Protein AF-A0A9D5ZN08-F1 (afdb_monomer_lite)

Structure (mmCIF, N/CA/C/O backbone):
data_AF-A0A9D5ZN08-F1
#
_entry.id   AF-A0A9D5ZN08-F1
#
loop_
_atom_site.group_PDB
_atom_site.id
_atom_site.type_symbol
_atom_site.label_atom_id
_atom_site.label_alt_id
_atom_sit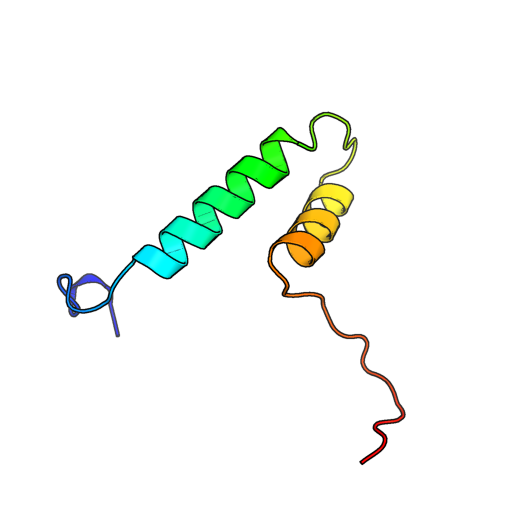e.label_comp_id
_atom_site.label_asym_id
_atom_site.label_entity_id
_atom_site.label_seq_id
_atom_site.pdbx_PDB_ins_code
_atom_site.Cartn_x
_atom_site.Cartn_y
_atom_site.Cartn_z
_atom_site.occupancy
_atom_site.B_iso_or_equiv
_atom_site.auth_seq_id
_atom_site.auth_comp_id
_atom_site.auth_asym_id
_atom_site.auth_atom_id
_atom_site.pdbx_PDB_model_num
ATOM 1 N N . MET A 1 1 ? 8.277 -18.553 -18.265 1.00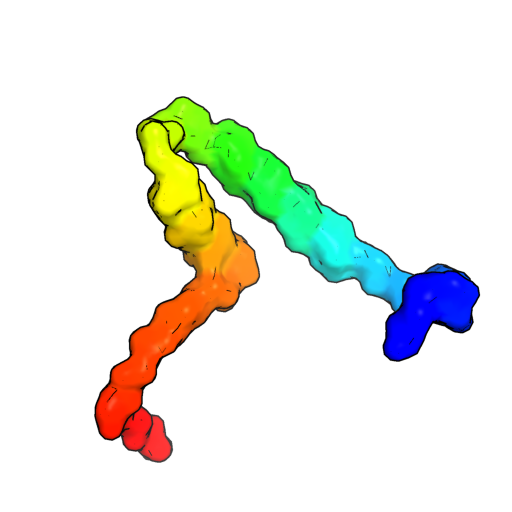 53.81 1 MET A N 1
ATOM 2 C CA . MET A 1 1 ? 9.632 -18.034 -18.559 1.00 53.81 1 MET A CA 1
ATOM 3 C C . MET A 1 1 ? 10.337 -17.831 -17.219 1.00 53.81 1 MET A C 1
ATOM 5 O O . MET A 1 1 ? 9.785 -17.121 -16.393 1.00 53.81 1 MET A O 1
ATOM 9 N N . ASN A 1 2 ? 11.458 -18.505 -16.938 1.00 54.00 2 ASN A N 1
ATOM 10 C CA . ASN A 1 2 ? 12.161 -18.363 -15.649 1.00 54.00 2 ASN A CA 1
ATOM 11 C C . ASN A 1 2 ? 12.982 -17.065 -15.619 1.00 54.00 2 ASN A C 1
ATOM 13 O O . ASN A 1 2 ? 13.592 -16.722 -16.628 1.00 54.00 2 ASN A O 1
ATOM 17 N N . TRP A 1 3 ? 13.055 -16.397 -14.461 1.00 53.19 3 TRP A N 1
ATOM 18 C CA . TRP A 1 3 ? 13.824 -15.156 -14.242 1.00 53.19 3 TRP A CA 1
ATOM 19 C C . TRP A 1 3 ? 15.287 -15.261 -14.716 1.00 53.19 3 TRP A C 1
ATOM 21 O O . TRP A 1 3 ? 15.791 -14.359 -15.372 1.00 53.19 3 TRP A O 1
ATOM 31 N N . PHE A 1 4 ? 15.923 -16.424 -14.529 1.00 63.66 4 PHE A N 1
ATOM 32 C CA . PHE A 1 4 ? 17.282 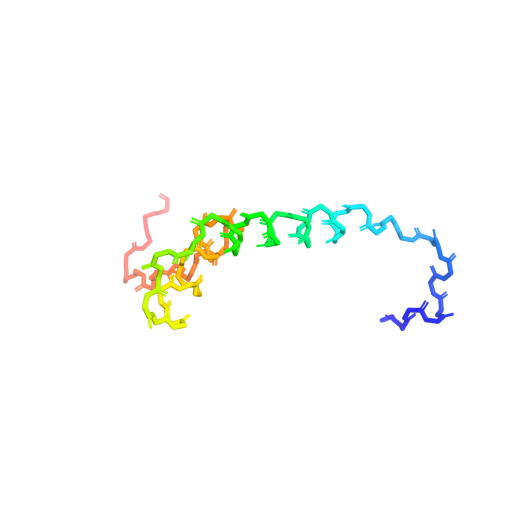-16.706 -15.016 1.00 63.66 4 PHE A CA 1
ATOM 33 C C . PHE A 1 4 ? 17.453 -16.620 -16.541 1.00 63.66 4 PHE A C 1
ATOM 35 O O . PHE A 1 4 ? 18.565 -16.407 -17.020 1.00 63.66 4 PHE A O 1
ATOM 42 N N . LYS A 1 5 ? 16.372 -16.805 -17.311 1.00 64.56 5 LYS A N 1
ATOM 43 C CA . LYS A 1 5 ? 16.388 -16.720 -18.778 1.00 64.56 5 LYS A CA 1
ATOM 44 C C . LYS A 1 5 ? 16.177 -15.297 -19.300 1.00 64.56 5 LYS A C 1
ATOM 46 O O . LYS A 1 5 ? 16.579 -15.042 -20.422 1.00 64.56 5 LYS A O 1
ATOM 51 N N . ALA A 1 6 ? 15.574 -14.406 -18.511 1.00 68.00 6 ALA A N 1
ATOM 52 C CA . ALA A 1 6 ? 15.087 -13.101 -18.964 1.00 68.00 6 ALA A CA 1
ATOM 53 C C . ALA A 1 6 ? 16.008 -11.918 -18.593 1.00 68.00 6 ALA A C 1
ATOM 55 O O . ALA A 1 6 ? 15.539 -10.791 -18.639 1.00 68.00 6 ALA A O 1
ATOM 56 N N . LYS A 1 7 ? 17.267 -12.181 -18.185 1.00 61.22 7 LYS A N 1
ATOM 57 C CA . LYS A 1 7 ? 18.353 -11.224 -17.841 1.00 61.22 7 LYS A CA 1
ATOM 58 C C . LYS A 1 7 ? 18.057 -9.750 -18.196 1.00 61.22 7 LYS A C 1
ATOM 60 O O . LYS A 1 7 ? 18.451 -9.291 -19.261 1.00 61.22 7 LYS A O 1
ATOM 65 N N . ASP A 1 8 ? 17.381 -9.027 -17.304 1.00 62.84 8 ASP A N 1
ATOM 66 C CA . ASP A 1 8 ? 17.042 -7.598 -17.443 1.00 62.84 8 ASP A CA 1
ATOM 67 C C . ASP A 1 8 ? 16.253 -7.180 -18.707 1.00 62.84 8 ASP A C 1
ATOM 69 O O . ASP A 1 8 ? 16.035 -5.991 -18.930 1.00 62.84 8 ASP A O 1
ATOM 73 N N . GLU A 1 9 ? 15.743 -8.119 -19.511 1.00 66.75 9 GLU A N 1
ATOM 74 C CA . GLU A 1 9 ? 14.888 -7.830 -20.676 1.00 66.75 9 GLU A CA 1
ATOM 75 C C . GLU A 1 9 ? 13.514 -7.281 -20.269 1.00 66.75 9 GLU A C 1
ATOM 77 O O . GLU A 1 9 ? 12.826 -6.641 -21.065 1.00 66.75 9 GLU A O 1
ATOM 82 N N . ILE A 1 10 ? 13.093 -7.537 -19.029 1.00 67.56 10 ILE A N 1
ATOM 83 C CA . ILE A 1 10 ? 11.781 -7.151 -18.514 1.00 67.56 10 ILE A CA 1
ATOM 84 C C . ILE A 1 10 ? 11.966 -6.074 -17.450 1.00 67.56 10 ILE A C 1
ATOM 86 O O . ILE A 1 10 ? 12.591 -6.302 -16.416 1.00 67.56 10 ILE A O 1
ATOM 90 N N . SER A 1 11 ? 11.360 -4.908 -17.680 1.00 71.25 11 SER A N 1
ATOM 91 C CA . SER A 1 11 ? 11.323 -3.830 -16.693 1.00 71.25 11 SER A CA 1
ATOM 92 C C . SER A 1 11 ? 10.606 -4.289 -15.419 1.00 71.25 11 SER A C 1
ATOM 94 O O . SER A 1 11 ? 9.399 -4.537 -15.414 1.00 71.25 11 SER A O 1
ATOM 96 N N . LEU A 1 12 ? 11.350 -4.367 -14.313 1.00 78.06 12 LEU A N 1
ATOM 97 C CA . LEU A 1 12 ? 10.820 -4.692 -12.984 1.00 78.06 12 LEU A CA 1
ATOM 98 C C . LEU A 1 12 ? 10.110 -3.504 -12.314 1.00 78.06 12 LEU A C 1
ATOM 100 O O . LEU A 1 12 ? 9.528 -3.668 -11.241 1.00 78.06 12 LEU A O 1
ATOM 104 N N . GLY A 1 13 ? 10.102 -2.324 -12.945 1.00 81.62 13 GLY A N 1
ATOM 105 C CA . GLY A 1 13 ? 9.589 -1.088 -12.348 1.00 81.62 13 GLY A CA 1
ATOM 106 C C . GLY A 1 13 ? 8.120 -1.172 -11.920 1.00 81.62 13 GLY A C 1
ATOM 107 O O . GLY A 1 13 ? 7.743 -0.623 -10.886 1.00 81.62 13 GLY A O 1
ATOM 108 N N . ALA A 1 14 ? 7.291 -1.925 -12.651 1.00 80.81 14 ALA A N 1
ATOM 109 C CA . ALA A 1 14 ? 5.902 -2.167 -12.257 1.00 80.81 14 ALA A CA 1
ATOM 110 C C . ALA A 1 14 ? 5.803 -2.971 -10.944 1.00 80.81 14 ALA A C 1
ATOM 112 O O . ALA A 1 14 ? 5.018 -2.623 -10.060 1.00 80.81 14 ALA A O 1
ATOM 113 N N . VAL A 1 15 ? 6.629 -4.011 -10.786 1.00 82.06 15 VAL A N 1
ATOM 114 C CA . VAL A 1 15 ? 6.664 -4.868 -9.588 1.00 82.06 15 VAL A CA 1
ATOM 115 C C . VAL A 1 15 ? 7.235 -4.104 -8.393 1.00 82.06 15 VAL A C 1
ATOM 117 O O . VAL A 1 15 ? 6.683 -4.165 -7.293 1.00 82.06 15 VAL A O 1
ATOM 120 N N . GLU A 1 16 ? 8.294 -3.321 -8.599 1.00 86.00 16 GLU A N 1
ATOM 121 C CA . GLU A 1 16 ? 8.853 -2.449 -7.561 1.00 86.00 16 GLU A CA 1
ATOM 122 C C . GLU A 1 16 ? 7.859 -1.375 -7.110 1.00 86.00 16 GLU A C 1
ATOM 124 O O . GLU A 1 16 ? 7.693 -1.148 -5.908 1.00 86.00 16 GLU A O 1
ATOM 129 N N . GLY A 1 17 ? 7.144 -0.757 -8.054 1.00 86.94 17 GLY A N 1
ATOM 130 C CA . GLY A 1 17 ? 6.088 0.208 -7.763 1.00 86.94 17 GLY A CA 1
ATOM 131 C C . GLY A 1 17 ? 4.979 -0.395 -6.899 1.00 86.94 17 GLY A C 1
ATOM 132 O O . GLY A 1 17 ? 4.581 0.203 -5.893 1.00 86.94 17 GLY A O 1
ATOM 133 N N . GLN A 1 18 ? 4.529 -1.611 -7.226 1.00 84.56 18 GLN A N 1
ATOM 134 C CA . GLN A 1 18 ? 3.545 -2.326 -6.409 1.00 84.56 18 GLN A CA 1
ATOM 135 C C . GLN A 1 18 ? 4.083 -2.682 -5.016 1.00 84.56 18 GLN A C 1
ATOM 137 O O . GLN A 1 18 ? 3.399 -2.437 -4.018 1.00 84.56 18 GLN A O 1
ATOM 142 N N . ASN A 1 19 ? 5.326 -3.160 -4.916 1.00 87.69 19 ASN A N 1
ATOM 143 C CA . ASN A 1 19 ? 5.963 -3.459 -3.630 1.00 87.69 19 ASN A CA 1
ATOM 144 C C . ASN A 1 19 ? 6.079 -2.216 -2.735 1.00 87.69 19 ASN A C 1
ATOM 146 O O . ASN A 1 19 ? 5.813 -2.280 -1.530 1.00 87.69 19 ASN A O 1
ATOM 150 N N . ASN A 1 20 ? 6.427 -1.064 -3.308 1.00 88.81 20 ASN A N 1
ATOM 151 C CA . ASN A 1 20 ? 6.489 0.197 -2.571 1.00 88.81 20 ASN A CA 1
ATOM 152 C C . ASN A 1 20 ? 5.100 0.652 -2.101 1.00 88.81 20 ASN A C 1
ATOM 154 O O . ASN A 1 20 ? 4.944 1.086 -0.955 1.00 88.81 20 ASN A O 1
ATOM 158 N N . LYS A 1 21 ? 4.069 0.482 -2.939 1.00 86.25 21 LYS A N 1
ATOM 159 C CA . LYS A 1 21 ? 2.672 0.774 -2.581 1.00 86.25 21 LYS A CA 1
ATOM 160 C C . LYS A 1 21 ? 2.184 -0.104 -1.422 1.00 86.25 21 LYS A C 1
ATOM 162 O O . LYS A 1 21 ? 1.559 0.412 -0.492 1.00 86.25 21 LYS A O 1
ATOM 167 N N . LEU A 1 22 ? 2.525 -1.396 -1.436 1.00 87.12 22 LEU A N 1
ATOM 168 C CA . LEU A 1 22 ? 2.222 -2.345 -0.360 1.00 87.12 22 LEU A CA 1
ATOM 169 C C . LEU A 1 22 ? 2.894 -1.932 0.960 1.00 87.12 22 LEU A C 1
ATOM 171 O O . LEU A 1 22 ? 2.207 -1.784 1.973 1.00 87.12 22 LEU A O 1
ATOM 175 N N . LYS A 1 23 ? 4.203 -1.646 0.945 1.00 87.88 23 LYS A N 1
ATOM 176 C CA . LYS A 1 23 ? 4.944 -1.175 2.134 1.00 87.88 23 LYS A CA 1
ATOM 177 C C . LYS A 1 23 ? 4.335 0.098 2.728 1.00 87.88 23 LYS A C 1
ATOM 179 O O . LYS A 1 23 ? 4.153 0.192 3.942 1.00 87.88 23 LYS A O 1
ATOM 184 N N . ALA A 1 24 ? 3.978 1.065 1.883 1.00 88.94 24 ALA A N 1
ATOM 185 C CA . ALA A 1 24 ? 3.344 2.304 2.325 1.00 88.94 24 ALA A CA 1
ATOM 186 C C . ALA A 1 24 ? 1.955 2.067 2.944 1.00 88.94 24 ALA A C 1
ATOM 188 O O . ALA 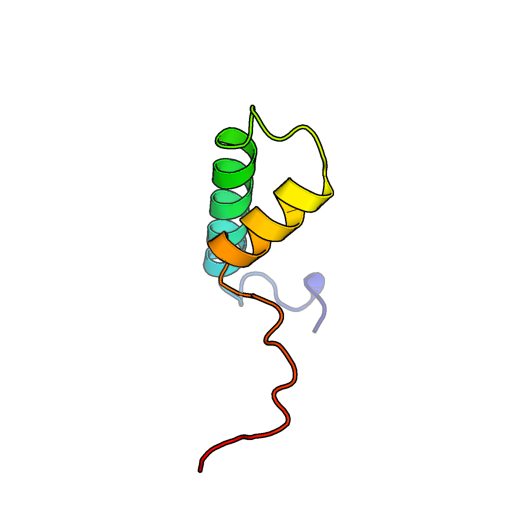A 1 24 ? 1.595 2.735 3.915 1.00 88.94 24 ALA A O 1
ATOM 189 N N . SER A 1 25 ? 1.184 1.115 2.411 1.00 84.69 25 SER A N 1
ATOM 190 C CA . SER A 1 25 ? -0.123 0.743 2.959 1.00 84.69 25 SER A CA 1
ATOM 191 C C . SER A 1 25 ? 0.008 0.111 4.345 1.00 84.69 25 SER A C 1
ATOM 193 O O . SER A 1 25 ? -0.668 0.554 5.270 1.00 84.69 25 SER A O 1
ATOM 195 N N . ILE A 1 26 ? 0.942 -0.835 4.510 1.00 85.75 26 ILE A N 1
ATOM 196 C CA . ILE A 1 26 ? 1.233 -1.487 5.800 1.00 85.75 26 ILE A CA 1
ATOM 197 C C . ILE A 1 26 ? 1.662 -0.451 6.851 1.00 85.75 26 ILE A C 1
ATOM 199 O O . ILE A 1 26 ? 1.211 -0.473 7.997 1.00 85.75 26 ILE A O 1
ATOM 203 N N . ARG A 1 27 ? 2.494 0.516 6.450 1.00 86.38 27 ARG A N 1
ATOM 204 C CA . ARG A 1 27 ? 2.949 1.592 7.340 1.00 86.38 27 ARG A CA 1
ATOM 205 C C . ARG A 1 27 ? 1.843 2.590 7.700 1.00 86.38 27 ARG A C 1
ATOM 207 O O . ARG A 1 27 ? 1.954 3.262 8.713 1.00 86.38 27 ARG A O 1
ATOM 214 N N . LYS A 1 28 ? 0.779 2.722 6.904 1.00 84.00 28 LYS A N 1
ATOM 215 C CA . LYS A 1 28 ? -0.395 3.541 7.268 1.00 84.00 28 LYS A CA 1
ATOM 216 C C . LYS A 1 28 ? -1.393 2.788 8.147 1.00 84.00 28 LYS A C 1
ATOM 218 O O . LYS A 1 28 ? -2.187 3.421 8.833 1.00 84.00 28 LYS A O 1
ATOM 223 N N . SER A 1 29 ? -1.343 1.460 8.160 1.00 80.38 29 SER A N 1
ATOM 224 C CA . SER A 1 29 ? -2.287 0.601 8.877 1.00 80.38 29 SER A CA 1
ATOM 225 C C . SER A 1 29 ? -1.916 0.282 10.330 1.00 80.38 29 SER A C 1
ATOM 227 O O . SER A 1 29 ? -2.409 -0.704 10.867 1.00 80.38 29 SER A O 1
ATOM 229 N N . TYR A 1 30 ? -1.095 1.097 11.005 1.00 73.75 30 TYR A N 1
ATOM 230 C CA . TYR A 1 30 ? -0.689 0.865 12.408 1.00 73.75 30 TYR A CA 1
ATOM 231 C C . TYR A 1 30 ? -1.854 0.701 13.411 1.00 73.75 30 TYR A C 1
ATOM 233 O O . TYR A 1 30 ? -1.623 0.264 14.532 1.00 73.75 30 TYR A O 1
ATOM 241 N N . GLY A 1 31 ? -3.096 1.024 13.029 1.00 78.88 31 GLY A N 1
ATOM 242 C CA . GLY A 1 31 ? -4.300 0.817 13.843 1.00 78.88 31 GLY A CA 1
ATOM 243 C C . GLY A 1 31 ? -5.097 -0.460 13.544 1.00 78.88 31 GLY A C 1
ATOM 244 O O . GLY A 1 31 ? -6.122 -0.689 14.187 1.00 78.88 31 GLY A O 1
ATOM 245 N N . PHE A 1 32 ? -4.692 -1.284 12.573 1.00 83.75 32 PHE A N 1
ATOM 246 C CA . PHE A 1 32 ? -5.413 -2.520 12.264 1.00 83.75 32 PHE A CA 1
ATOM 247 C C . PHE A 1 32 ? -5.089 -3.592 13.299 1.00 83.75 32 PHE A C 1
ATOM 249 O O . PHE A 1 32 ? -3.938 -3.978 13.477 1.00 83.75 32 PHE A O 1
ATOM 256 N N . LYS A 1 33 ? -6.131 -4.079 13.975 1.00 77.25 33 LYS A N 1
ATOM 257 C CA . LYS A 1 33 ? -6.015 -5.110 15.013 1.00 77.25 33 LYS A CA 1
ATOM 258 C C . LYS A 1 33 ? -5.947 -6.529 14.444 1.00 77.25 33 LYS A C 1
ATOM 260 O O . LYS A 1 33 ? -5.514 -7.438 15.138 1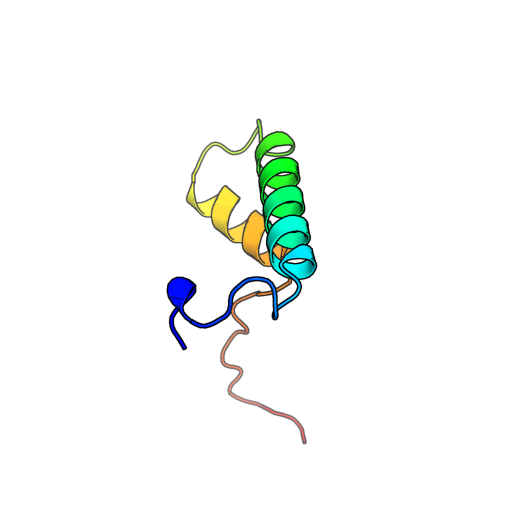.00 77.25 33 LYS A O 1
ATOM 265 N N . GLU A 1 34 ? -6.343 -6.710 13.184 1.00 85.06 34 GLU A N 1
ATOM 266 C CA . GLU A 1 34 ? -6.442 -8.017 12.536 1.00 85.06 34 GLU A CA 1
ATOM 267 C C . GLU A 1 34 ? -5.808 -8.027 11.143 1.00 85.06 34 GLU A C 1
ATOM 269 O O . GLU A 1 34 ? -5.973 -7.101 10.343 1.00 85.06 34 GLU A O 1
ATOM 274 N N . ALA A 1 35 ? -5.142 -9.137 10.813 1.00 83.62 35 ALA A N 1
ATOM 275 C CA . ALA A 1 35 ? -4.522 -9.348 9.504 1.00 83.62 35 ALA A CA 1
ATOM 276 C C . ALA A 1 35 ? -5.545 -9.395 8.350 1.00 83.62 35 ALA A C 1
ATOM 278 O O . ALA A 1 35 ? -5.207 -9.061 7.213 1.00 83.62 35 ALA A O 1
ATOM 279 N N . GLY A 1 36 ? -6.799 -9.777 8.627 1.00 84.38 36 GLY A N 1
ATOM 280 C CA . GLY A 1 36 ? -7.883 -9.766 7.639 1.00 84.38 36 GLY A CA 1
ATOM 281 C C . GLY A 1 36 ? -8.198 -8.357 7.132 1.00 84.38 36 GLY A C 1
ATOM 282 O O . GLY A 1 36 ? -8.298 -8.138 5.925 1.00 84.38 36 GLY A O 1
ATOM 283 N N . VAL A 1 37 ? -8.237 -7.376 8.037 1.00 84.19 37 VAL A N 1
ATOM 284 C CA . VAL A 1 37 ? -8.463 -5.960 7.702 1.00 84.19 37 VAL A CA 1
ATOM 285 C C . VAL A 1 37 ? -7.314 -5.411 6.856 1.00 84.19 37 VAL A C 1
ATOM 287 O O . VAL A 1 37 ? -7.542 -4.682 5.890 1.00 84.19 37 VAL A O 1
ATOM 290 N N . LEU A 1 38 ? -6.077 -5.823 7.156 1.00 86.31 38 LEU A N 1
ATOM 291 C CA . LEU A 1 38 ? -4.912 -5.467 6.348 1.00 86.31 38 LEU A CA 1
ATOM 292 C C . LEU A 1 38 ? -5.004 -6.022 4.921 1.00 86.31 38 LEU A C 1
ATOM 294 O O . LEU A 1 38 ? -4.721 -5.285 3.978 1.00 86.31 38 LEU A O 1
ATOM 298 N N . LYS A 1 39 ? -5.427 -7.282 4.745 1.00 84.88 39 LYS A N 1
ATOM 299 C CA . LYS A 1 39 ? -5.638 -7.872 3.410 1.00 84.88 39 LYS A CA 1
ATOM 300 C C . LYS A 1 39 ? -6.681 -7.097 2.613 1.00 84.88 39 LYS A C 1
ATOM 302 O O . LYS A 1 39 ? -6.405 -6.717 1.483 1.00 84.88 39 LYS A O 1
ATOM 307 N N . ILE A 1 40 ? -7.836 -6.809 3.214 1.00 84.38 40 ILE A N 1
ATOM 308 C CA . ILE A 1 40 ? -8.910 -6.045 2.562 1.00 84.38 40 ILE A CA 1
ATOM 309 C C . ILE A 1 40 ? -8.397 -4.663 2.141 1.00 84.38 40 ILE A C 1
ATOM 311 O O . ILE A 1 40 ? -8.512 -4.281 0.977 1.00 84.38 40 ILE A O 1
ATOM 315 N N . ALA A 1 41 ? -7.745 -3.937 3.050 1.00 83.62 41 ALA A N 1
ATOM 316 C CA . ALA A 1 41 ? -7.165 -2.635 2.742 1.00 83.62 41 ALA A CA 1
ATOM 317 C C . ALA A 1 41 ? -6.110 -2.701 1.624 1.00 83.62 41 ALA A C 1
ATOM 319 O O . ALA A 1 41 ? -6.054 -1.797 0.790 1.00 83.62 41 ALA A O 1
ATOM 320 N N . LEU A 1 42 ? -5.294 -3.759 1.583 1.00 84.81 42 LEU A N 1
ATOM 321 C CA . LEU A 1 42 ? -4.331 -3.991 0.507 1.00 84.81 42 LEU A CA 1
ATOM 322 C C . LEU A 1 42 ? -5.026 -4.241 -0.833 1.00 84.81 42 LEU A C 1
ATOM 324 O O . LEU A 1 42 ? -4.622 -3.614 -1.810 1.00 84.81 42 LEU A O 1
ATOM 328 N N . TYR A 1 43 ? -6.086 -5.052 -0.878 1.00 84.62 43 TYR A N 1
ATOM 329 C CA . TYR A 1 43 ? -6.880 -5.261 -2.095 1.00 84.62 43 TYR A CA 1
ATOM 330 C C . TYR A 1 43 ? -7.459 -3.940 -2.621 1.00 84.62 43 TYR A C 1
ATOM 332 O O . TYR A 1 43 ? -7.265 -3.605 -3.790 1.00 84.62 43 TYR A O 1
ATOM 340 N N . HIS A 1 44 ? -8.042 -3.109 -1.747 1.00 81.38 44 HIS A N 1
ATOM 341 C CA . HIS A 1 44 ? -8.529 -1.771 -2.123 1.00 81.38 44 HIS A CA 1
ATOM 342 C C . HIS A 1 44 ? -7.418 -0.845 -2.631 1.00 81.38 44 HIS A C 1
ATOM 344 O O . HIS A 1 44 ? -7.640 -0.028 -3.523 1.00 81.38 44 HIS A O 1
ATOM 350 N N . ARG A 1 45 ? -6.214 -0.930 -2.055 1.00 79.06 45 ARG A N 1
ATOM 351 C CA . ARG A 1 45 ? -5.094 -0.045 -2.407 1.00 79.06 45 ARG A CA 1
ATOM 352 C C . ARG A 1 45 ? -4.387 -0.483 -3.688 1.00 79.06 45 ARG A C 1
ATOM 354 O O . ARG A 1 45 ? -3.900 0.375 -4.429 1.00 79.06 45 ARG A O 1
ATOM 361 N N . LEU A 1 46 ? -4.274 -1.787 -3.922 1.00 80.50 46 LEU A N 1
ATOM 362 C CA . LEU A 1 46 ? -3.615 -2.372 -5.092 1.00 80.50 46 LEU A CA 1
ATOM 363 C C . LEU A 1 46 ? -4.550 -2.445 -6.306 1.00 80.50 46 LEU A C 1
ATOM 365 O O . LEU A 1 46 ? -4.049 -2.480 -7.423 1.00 80.50 46 LEU A O 1
ATOM 369 N N . GLY A 1 47 ? -5.864 -2.316 -6.098 1.00 69.25 47 GLY A N 1
ATOM 370 C CA . GLY A 1 47 ? -6.861 -2.247 -7.170 1.00 69.25 47 GLY A CA 1
ATOM 371 C C . GLY A 1 47 ? -7.388 -3.610 -7.612 1.00 69.25 47 GLY A C 1
ATOM 372 O O . GLY A 1 47 ? -8.160 -3.667 -8.559 1.00 69.25 47 GLY A O 1
ATOM 373 N N . ASP A 1 48 ? -7.003 -4.679 -6.915 1.00 66.19 48 ASP A N 1
ATOM 374 C CA . ASP A 1 48 ? -7.419 -6.052 -7.201 1.00 66.19 48 ASP A CA 1
ATOM 375 C C . ASP A 1 48 ? -8.465 -6.492 -6.171 1.00 66.19 48 ASP A C 1
ATOM 377 O O . ASP A 1 48 ? -8.212 -7.315 -5.289 1.00 66.19 48 ASP A O 1
ATOM 381 N N . LEU A 1 49 ? -9.623 -5.824 -6.186 1.00 64.06 49 LEU A N 1
ATOM 382 C CA . LEU A 1 49 ? -10.736 -6.244 -5.343 1.00 64.06 49 LEU A CA 1
ATOM 383 C C . LEU A 1 49 ? -11.298 -7.553 -5.896 1.00 64.06 49 LEU A C 1
ATOM 385 O O . LEU A 1 49 ? -11.555 -7.607 -7.098 1.00 64.06 49 LEU A O 1
ATOM 389 N N . PRO A 1 50 ? -11.588 -8.563 -5.055 1.00 65.50 50 PRO A N 1
ATOM 390 C CA . PRO A 1 50 ? -12.458 -9.640 -5.489 1.00 65.50 50 PRO A CA 1
ATOM 391 C C . PRO A 1 50 ? -13.794 -9.012 -5.894 1.00 65.50 50 PRO A C 1
ATOM 393 O O . PRO A 1 50 ? -14.539 -8.497 -5.057 1.00 65.50 50 PRO A O 1
ATOM 396 N N . THR A 1 51 ? -14.069 -8.988 -7.193 1.00 61.66 51 THR A N 1
ATOM 397 C CA . THR A 1 51 ? -15.384 -8.619 -7.697 1.00 61.66 51 THR A CA 1
ATOM 398 C C . THR A 1 51 ? -16.357 -9.685 -7.231 1.00 61.66 51 THR A C 1
ATOM 400 O O . THR A 1 51 ? -16.116 -10.874 -7.429 1.00 61.66 51 THR A O 1
ATOM 403 N N . LEU A 1 52 ? -17.444 -9.261 -6.589 1.00 65.19 52 LEU A N 1
ATOM 404 C CA . LEU A 1 52 ? -18.555 -10.156 -6.291 1.00 65.19 52 LEU A CA 1
ATOM 405 C C . LEU A 1 52 ? -19.038 -10.773 -7.608 1.00 65.19 52 LEU A C 1
ATOM 407 O O . LEU A 1 52 ? -19.207 -10.048 -8.591 1.00 65.19 52 LEU A O 1
ATOM 411 N N . GLU A 1 53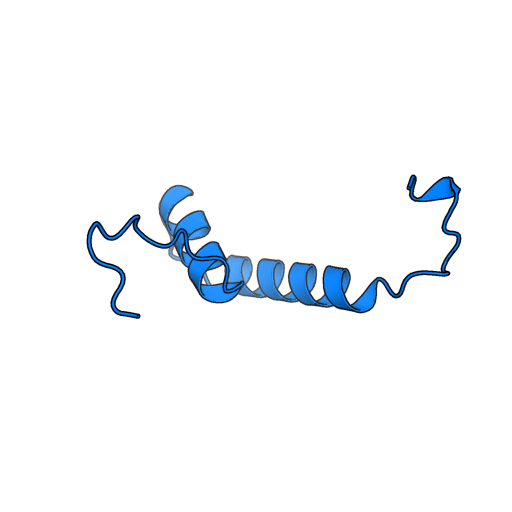 ? -19.267 -12.088 -7.629 1.00 65.81 53 GLU A N 1
ATOM 412 C CA . GLU A 1 53 ? -19.989 -12.719 -8.733 1.00 65.81 53 GLU A CA 1
ATOM 413 C C . GLU A 1 53 ? -21.431 -12.203 -8.711 1.00 65.81 53 GLU A C 1
ATOM 415 O O . GLU A 1 53 ? -22.292 -12.706 -7.989 1.00 65.81 53 GLU A O 1
ATOM 420 N N . PHE A 1 54 ? -21.694 -11.130 -9.454 1.00 64.88 54 PHE A N 1
ATOM 421 C CA . PHE A 1 54 ? -23.049 -10.649 -9.665 1.00 64.88 54 PHE A CA 1
ATOM 422 C C . PHE A 1 54 ? -23.774 -11.606 -10.613 1.00 64.88 54 PHE A C 1
ATOM 424 O O . PHE A 1 54 ? -23.302 -11.895 -11.709 1.00 64.88 54 PHE A O 1
ATOM 431 N N . THR A 1 55 ? -24.971 -12.049 -10.221 1.00 64.50 55 THR A N 1
ATOM 432 C CA . THR A 1 55 ? -25.860 -12.860 -11.073 1.00 64.50 55 THR A CA 1
ATOM 433 C C . THR A 1 55 ? -26.335 -12.098 -12.320 1.00 64.50 55 THR A C 1
ATOM 435 O O . THR A 1 55 ? -26.784 -12.708 -13.285 1.00 64.50 55 THR A O 1
ATOM 438 N N . HIS A 1 56 ? -26.216 -10.767 -12.335 1.00 60.41 56 HIS A N 1
ATOM 439 C CA . HIS A 1 56 ? -26.671 -9.917 -13.430 1.00 60.41 56 HIS A CA 1
ATOM 440 C C . HIS A 1 56 ? -25.524 -9.076 -13.991 1.00 60.41 56 HIS A C 1
ATOM 442 O O . HIS A 1 56 ? -25.129 -8.074 -13.400 1.00 60.41 56 HIS A O 1
ATOM 448 N N . ASN A 1 57 ? -25.031 -9.479 -15.162 1.00 58.09 57 ASN A N 1
ATOM 449 C CA . ASN A 1 57 ? -24.218 -8.639 -16.031 1.00 58.09 57 ASN A CA 1
ATOM 450 C C . ASN A 1 57 ? -25.166 -7.946 -17.016 1.00 58.09 57 ASN A C 1
ATOM 452 O O . ASN A 1 57 ? -25.859 -8.624 -17.774 1.00 58.09 57 ASN A O 1
ATOM 456 N N . TYR A 1 58 ? -25.236 -6.616 -16.982 1.00 61.72 58 TYR A N 1
ATOM 457 C CA . TYR A 1 58 ? -25.873 -5.858 -18.059 1.00 61.72 58 TYR A CA 1
ATOM 458 C C . TYR A 1 58 ? -24.843 -5.665 -19.177 1.00 61.72 58 TYR A C 1
ATOM 460 O O . TYR A 1 58 ? -23.727 -5.219 -18.908 1.00 61.72 58 TYR A O 1
ATOM 468 N N . PHE A 1 59 ? -25.221 -6.089 -20.386 1.00 61.69 59 PHE A N 1
ATOM 469 C CA . PHE A 1 59 ? -24.436 -5.993 -21.619 1.00 61.69 59 PHE A CA 1
ATOM 470 C C . PHE A 1 59 ? -24.477 -4.583 -22.207 1.00 61.69 59 PHE A C 1
ATOM 472 O O . PHE A 1 59 ? -25.547 -3.939 -22.100 1.00 61.69 59 PHE A O 1
#

Foldseek 3Di:
DDPVVCVPVDDCVVVVVLVVQLVVLVVVVPPDPDVVVSVCSSCVSSVPDPDPPDPDDDD

Secondary structure (DSSP, 8-state):
--GGGSTTTS-THHHHHHHHHHHHHHHH-TT--SHHHHHHHHHHHHT-------S----

Sequence (59 aa):
MNWFKAKDEISLGAVEGQNNKLKASIRKSYGFKEAGVLKIALYHRLGDLPTLEFTHNYF

Radius of gyration: 16.58 Å; chains: 1; bounding box: 45×22×37 Å

pLDDT: mean 75.32, std 10.82, range [53.19, 88.94]